Protein AF-A0A9D6WVX3-F1 (afdb_monomer_lite)

Radius of gyration: 23.21 Å; chains: 1; bounding box: 44×64×64 Å

Secondary structure (DSSP, 8-state):
-THHHHHHHHHHHHHHHHHHHHHHHTT-SPPPTTSPEEP-TTT-TTSTT--S-HHHHHHHHHHTT-TTTT-HHHHHHHHTT-S-TT-PPPSEEEEEEEETTEEEEEEEEEPSSSSS-EEEEEEEEEEEETTEEEEEEEEEEEEE---SSS---TTS--

Foldseek 3Di:
DVPVVVVVVVVVVVVVVVVVVCVVVVPPPPPPLVDWDWDPLQDPCVQADDPDSLVVVLVVCVVVVPPQQLDVVSNQCVSNNPPHPVSDAFPDWDWDDPDPQKIKIWTWHWDPDDDFTKIKIKIWIWGDDPRGIDTPTITIGIDTDPDPDPDDDVPRPD

Structure (mmCIF, N/CA/C/O backbone):
data_AF-A0A9D6WVX3-F1
#
_entry.id   AF-A0A9D6WVX3-F1
#
loop_
_atom_site.group_PDB
_atom_site.id
_atom_site.type_symbol
_atom_site.label_atom_id
_atom_site.label_alt_id
_atom_site.label_comp_id
_atom_site.label_asym_id
_atom_site.label_entity_id
_atom_site.label_seq_id
_atom_site.pdbx_PDB_ins_code
_atom_site.Cartn_x
_atom_site.Cartn_y
_atom_site.Cartn_z
_atom_site.occupancy
_atom_site.B_iso_or_equiv
_atom_site.auth_seq_id
_atom_site.auth_comp_id
_atom_site.auth_asym_id
_atom_site.auth_atom_id
_atom_site.pdbx_PDB_model_num
ATOM 1 N N . MET A 1 1 ? -12.568 47.448 -50.111 1.00 59.88 1 MET A N 1
ATOM 2 C CA . MET A 1 1 ? -12.210 47.431 -48.670 1.00 59.88 1 MET A CA 1
ATOM 3 C C . MET A 1 1 ? -12.738 46.217 -47.880 1.00 59.88 1 MET A C 1
ATOM 5 O O . MET A 1 1 ? -12.192 45.961 -46.819 1.00 59.88 1 MET A O 1
ATOM 9 N N . LYS A 1 2 ? -13.689 45.404 -48.386 1.00 57.16 2 LYS A N 1
ATOM 10 C CA . LYS A 1 2 ? -14.224 44.212 -47.678 1.00 57.16 2 LYS A CA 1
ATOM 11 C C . LYS A 1 2 ? -13.239 43.042 -47.459 1.00 57.16 2 LYS A C 1
ATOM 13 O O . LYS A 1 2 ? -13.401 42.305 -46.499 1.00 57.16 2 LYS A O 1
ATOM 18 N N . ASN A 1 3 ? -12.190 42.891 -48.277 1.00 59.09 3 ASN A N 1
ATOM 19 C CA . ASN A 1 3 ? -11.278 41.739 -48.154 1.00 59.09 3 ASN A CA 1
ATOM 20 C C . ASN A 1 3 ? -10.343 41.778 -46.936 1.00 59.09 3 ASN A C 1
ATOM 22 O O . ASN A 1 3 ? -9.964 40.722 -46.453 1.00 59.09 3 ASN A O 1
ATOM 26 N N . ARG A 1 4 ? -9.980 42.952 -46.398 1.00 64.75 4 ARG A N 1
ATOM 27 C CA . ARG A 1 4 ? -9.029 43.030 -45.267 1.00 64.75 4 ARG A CA 1
ATOM 28 C C . ARG A 1 4 ? -9.607 42.532 -43.940 1.00 64.75 4 ARG A C 1
ATOM 30 O O . ARG A 1 4 ? -8.850 42.091 -43.085 1.00 64.75 4 ARG A O 1
ATOM 37 N N . GLN A 1 5 ? -10.927 42.581 -43.781 1.00 69.69 5 GLN A N 1
ATOM 38 C CA . GLN A 1 5 ? -11.592 42.209 -42.532 1.00 69.69 5 GLN A CA 1
ATOM 39 C C . GLN A 1 5 ? -11.658 40.685 -42.344 1.00 69.69 5 G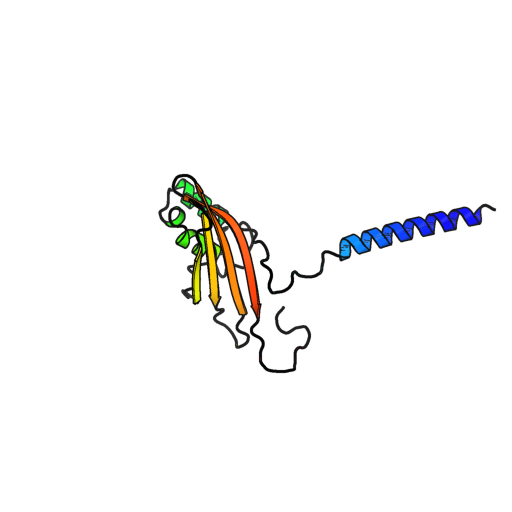LN A C 1
ATOM 41 O O . GLN A 1 5 ? -11.539 40.202 -41.222 1.00 69.69 5 GLN A O 1
ATOM 46 N N . ASN A 1 6 ? -11.742 39.927 -43.445 1.00 74.25 6 ASN A N 1
ATOM 47 C CA . ASN A 1 6 ? -11.793 38.466 -43.398 1.00 74.25 6 ASN A CA 1
ATOM 48 C C . ASN A 1 6 ? -10.460 37.856 -42.944 1.00 74.25 6 ASN A C 1
ATOM 50 O O . ASN A 1 6 ? -10.478 36.967 -42.106 1.00 74.25 6 ASN A O 1
ATOM 54 N N . TYR A 1 7 ? -9.314 38.371 -43.409 1.00 78.31 7 TYR A N 1
ATOM 55 C CA . TYR A 1 7 ? -7.997 37.836 -43.024 1.00 78.31 7 TYR A CA 1
ATOM 56 C C . TYR A 1 7 ? -7.670 38.027 -41.539 1.00 78.31 7 TYR A C 1
ATOM 58 O O . TYR A 1 7 ? -7.000 37.184 -40.946 1.00 78.31 7 TYR A O 1
ATOM 66 N N . LEU A 1 8 ? -8.153 39.116 -40.931 1.00 81.38 8 LEU A N 1
ATOM 67 C CA . LEU A 1 8 ? -7.925 39.383 -39.511 1.00 81.38 8 LEU A CA 1
ATOM 68 C C . LEU A 1 8 ? -8.659 38.357 -38.633 1.00 81.38 8 LEU A C 1
ATOM 70 O O . LEU A 1 8 ? -8.097 37.853 -37.665 1.00 81.38 8 LEU A O 1
ATOM 74 N N . LEU A 1 9 ? -9.894 38.009 -39.006 1.00 80.31 9 LEU A N 1
ATOM 75 C CA . LEU A 1 9 ? -10.706 37.023 -38.294 1.00 80.31 9 LEU A CA 1
ATOM 76 C C . LEU A 1 9 ? -10.110 35.615 -38.387 1.00 80.31 9 LEU A C 1
ATOM 78 O O . LEU A 1 9 ? -10.003 34.937 -37.367 1.00 80.31 9 LEU A O 1
ATOM 82 N N . THR A 1 10 ? -9.655 35.191 -39.569 1.00 82.50 10 THR A N 1
ATOM 83 C CA . THR A 1 10 ? -9.028 33.869 -39.727 1.00 82.50 10 THR A CA 1
ATOM 84 C C . THR A 1 10 ? -7.740 33.750 -38.919 1.00 82.50 10 THR A C 1
ATOM 86 O O . THR A 1 10 ? -7.490 32.714 -38.308 1.00 82.50 10 THR A O 1
ATOM 89 N N . PHE A 1 11 ? -6.934 34.813 -38.875 1.00 85.81 11 PHE A N 1
ATOM 90 C CA . PHE A 1 11 ? -5.675 34.814 -38.134 1.00 85.81 11 PHE A CA 1
ATOM 91 C C . PHE A 1 11 ? -5.888 34.679 -36.620 1.00 85.81 11 PHE A C 1
ATOM 93 O O . PHE A 1 11 ? -5.209 33.885 -35.971 1.00 85.81 11 PHE A O 1
ATOM 100 N N . VAL A 1 12 ? -6.877 35.385 -36.062 1.00 90.06 12 VAL A N 1
ATOM 101 C CA . VAL A 1 12 ? -7.215 35.289 -34.633 1.00 90.06 12 VAL A CA 1
ATOM 102 C C . VAL A 1 12 ? -7.681 33.876 -34.270 1.00 90.06 12 VAL A C 1
ATOM 104 O O . VAL A 1 12 ? -7.212 33.319 -33.280 1.00 90.06 12 VAL A O 1
ATOM 107 N N . VAL A 1 13 ? -8.535 33.255 -35.089 1.00 91.56 13 VAL A N 1
ATOM 108 C CA . VAL A 1 13 ? -9.020 31.884 -34.844 1.00 91.56 13 VAL A CA 1
ATOM 109 C C . VAL A 1 13 ? -7.871 30.870 -34.829 1.00 91.56 13 VAL A C 1
ATOM 111 O O . VAL A 1 13 ? -7.829 30.010 -33.952 1.00 91.56 13 VAL A O 1
ATOM 114 N N . LEU A 1 14 ? -6.903 30.993 -35.742 1.00 89.50 14 LEU A N 1
ATOM 115 C CA . LEU A 1 14 ? -5.747 30.091 -35.787 1.00 89.50 14 LEU A CA 1
ATOM 116 C C . LEU A 1 14 ? -4.844 30.221 -34.553 1.00 89.50 14 LEU A C 1
ATOM 118 O O . LEU A 1 14 ? -4.348 29.207 -34.064 1.00 89.50 14 LEU A O 1
ATOM 122 N N . ILE A 1 15 ? -4.674 31.431 -34.009 1.00 91.19 15 ILE A N 1
ATOM 123 C CA . ILE A 1 15 ? -3.928 31.635 -32.756 1.00 91.19 15 ILE A CA 1
ATOM 124 C C . ILE A 1 15 ? -4.636 30.946 -31.589 1.00 91.19 15 ILE A C 1
ATOM 126 O O . ILE A 1 15 ? -3.985 30.260 -30.803 1.00 91.19 15 ILE A O 1
ATOM 130 N N . PHE A 1 16 ? -5.960 31.084 -31.486 1.00 89.88 16 PHE A N 1
ATOM 131 C CA . PHE A 1 16 ? -6.718 30.422 -30.425 1.00 89.88 16 PHE A CA 1
ATOM 132 C C . PHE A 1 16 ? -6.637 28.897 -30.527 1.00 89.88 16 PHE A C 1
ATOM 134 O O . PHE A 1 16 ? -6.394 28.248 -29.514 1.00 89.88 16 PHE A O 1
ATOM 141 N N . ILE A 1 17 ? -6.752 28.328 -31.732 1.00 89.94 17 ILE A N 1
ATOM 142 C CA . ILE A 1 17 ? -6.594 26.880 -31.952 1.00 89.94 17 ILE A CA 1
ATOM 143 C C . ILE A 1 17 ? -5.176 26.422 -31.578 1.00 89.94 17 ILE A C 1
ATOM 145 O O . ILE A 1 17 ? -5.022 25.415 -30.891 1.00 89.94 17 ILE A O 1
ATOM 149 N N . GLY A 1 18 ? -4.143 27.174 -31.972 1.00 86.38 18 GLY A N 1
ATOM 150 C CA . GLY A 1 18 ? -2.751 26.869 -31.637 1.00 86.38 18 GLY A CA 1
ATOM 151 C C . GLY A 1 18 ? -2.466 26.916 -30.132 1.00 86.38 18 GLY A C 1
ATOM 152 O O . GLY A 1 18 ? -1.867 25.986 -29.597 1.00 86.38 18 GLY A O 1
ATOM 153 N N . CYS A 1 19 ? -2.939 27.951 -29.429 1.00 85.69 19 CYS A N 1
ATOM 154 C CA . CYS A 1 19 ? -2.819 28.045 -27.970 1.00 85.69 19 CYS A CA 1
ATOM 155 C C . CYS A 1 19 ? -3.569 26.914 -27.260 1.00 85.69 19 CYS A C 1
ATOM 157 O O . CYS A 1 19 ? -3.053 26.344 -26.302 1.00 85.69 19 CYS A O 1
ATOM 159 N N . TRP A 1 20 ? -4.766 26.568 -27.737 1.00 84.88 20 TRP A N 1
ATOM 160 C CA . TRP A 1 20 ? -5.558 25.491 -27.152 1.00 84.88 20 TRP A CA 1
ATOM 161 C C . TRP A 1 20 ? -4.873 24.128 -27.330 1.00 84.88 20 TRP A C 1
ATOM 163 O O . TRP A 1 20 ? -4.769 23.369 -26.372 1.00 84.88 20 TRP A O 1
ATOM 173 N N . LEU A 1 21 ? -4.301 23.858 -28.511 1.00 79.75 21 LEU A N 1
ATOM 174 C CA . LEU A 1 21 ? -3.500 22.655 -28.773 1.00 79.75 21 LEU A CA 1
ATOM 175 C C . LEU A 1 21 ? -2.235 22.587 -27.908 1.00 79.75 21 LEU A C 1
ATOM 177 O O . LEU A 1 21 ? -1.932 21.523 -27.381 1.00 79.75 21 LEU A O 1
ATOM 181 N N . MET A 1 22 ? -1.516 23.698 -27.725 1.00 76.62 22 MET A N 1
ATOM 182 C CA . MET A 1 22 ? -0.311 23.743 -26.881 1.00 76.62 22 MET A CA 1
ATOM 183 C C . MET A 1 22 ? -0.616 23.440 -25.409 1.00 76.62 22 MET A C 1
ATOM 185 O O . MET A 1 22 ? 0.162 22.746 -24.759 1.00 76.62 22 MET A O 1
ATOM 189 N N . LEU A 1 23 ? -1.753 23.915 -24.889 1.00 73.00 23 LEU A N 1
ATOM 190 C CA . LEU A 1 23 ? -2.195 23.591 -23.529 1.00 73.00 23 LEU A CA 1
ATOM 191 C C . LEU A 1 23 ? -2.602 22.117 -23.403 1.00 73.00 23 LEU A C 1
ATOM 193 O O . LEU A 1 23 ? -2.271 21.485 -22.409 1.00 73.00 23 LEU A O 1
ATOM 197 N N . PHE A 1 24 ? -3.243 21.552 -24.428 1.00 68.31 24 PHE A N 1
ATOM 198 C CA . PHE A 1 24 ? -3.651 20.143 -24.432 1.00 68.31 24 PHE A CA 1
ATOM 199 C C . PHE A 1 24 ? -2.474 19.166 -24.616 1.00 68.31 24 PHE A C 1
ATOM 201 O O . PHE A 1 24 ? -2.509 18.045 -24.120 1.00 68.31 24 PHE A O 1
ATOM 208 N N . LEU A 1 25 ? -1.419 19.576 -25.329 1.00 59.16 25 LEU A N 1
ATOM 209 C CA . LEU A 1 25 ? -0.214 18.766 -25.564 1.00 59.16 25 LEU A CA 1
ATOM 210 C C . LEU A 1 25 ? 0.831 18.886 -24.444 1.00 59.16 25 LEU A C 1
ATOM 212 O O . LEU A 1 25 ? 1.688 18.011 -24.323 1.00 59.16 25 LEU A O 1
ATOM 216 N N . GLY A 1 26 ? 0.765 19.935 -23.617 1.00 54.38 26 GLY A N 1
ATOM 217 C CA . GLY A 1 26 ? 1.697 20.160 -22.506 1.00 54.38 26 GLY A CA 1
ATOM 218 C C . GLY A 1 26 ? 1.601 19.135 -21.369 1.00 54.38 26 GLY A C 1
ATOM 219 O O . GLY A 1 26 ? 2.538 19.017 -20.584 1.00 54.38 26 GLY A O 1
ATOM 220 N N . GLU A 1 27 ? 0.515 18.363 -21.300 1.00 51.97 27 GLU A N 1
ATOM 221 C CA . GLU A 1 27 ? 0.277 17.375 -20.238 1.00 51.97 27 GLU A CA 1
ATOM 222 C C . GLU A 1 27 ? 0.730 15.947 -20.599 1.00 51.97 27 GLU A C 1
ATOM 224 O O . GLU A 1 27 ? 0.598 15.038 -19.786 1.00 51.97 27 GLU A O 1
ATOM 229 N N . MET A 1 28 ? 1.297 15.723 -21.792 1.00 48.94 28 MET A N 1
ATOM 230 C CA . MET A 1 28 ? 1.709 14.378 -22.235 1.00 48.94 28 MET A CA 1
ATOM 231 C C . MET A 1 28 ? 3.178 14.033 -21.969 1.00 48.94 28 MET A C 1
ATOM 233 O O . MET A 1 28 ? 3.644 12.991 -22.433 1.00 48.94 28 MET A O 1
ATOM 237 N N . LEU A 1 29 ? 3.937 14.868 -21.251 1.00 45.84 29 LEU A N 1
ATOM 238 C CA . LEU A 1 29 ? 5.255 14.429 -20.798 1.00 45.84 29 LEU A CA 1
ATOM 239 C C . LEU A 1 29 ? 5.042 13.376 -19.703 1.00 45.84 29 LEU A C 1
ATOM 241 O O . LEU A 1 29 ? 4.463 13.712 -18.667 1.00 45.84 29 LEU A O 1
ATOM 245 N N . PRO A 1 30 ? 5.467 12.114 -19.911 1.00 50.81 30 PRO A N 1
ATOM 246 C CA . PRO A 1 30 ? 5.344 11.104 -18.874 1.00 50.81 30 PRO A CA 1
ATOM 247 C C . PRO A 1 30 ? 6.064 11.617 -17.618 1.00 50.81 30 PRO A C 1
ATOM 249 O O . PRO A 1 30 ? 7.136 12.226 -17.747 1.00 50.81 30 PRO A O 1
ATOM 252 N N . PRO A 1 31 ? 5.487 11.430 -16.416 1.00 50.66 31 PRO A N 1
ATOM 253 C CA . PRO A 1 31 ? 6.148 11.826 -15.181 1.00 50.66 31 PRO A CA 1
ATOM 254 C C . PRO A 1 31 ? 7.556 11.233 -15.171 1.00 50.66 31 PRO A C 1
ATOM 256 O O . PRO A 1 31 ? 7.756 10.083 -15.565 1.00 50.66 31 PRO A O 1
ATOM 259 N N . GLY A 1 32 ? 8.549 12.031 -14.774 1.00 54.72 32 GLY A N 1
ATOM 260 C CA . GLY A 1 32 ? 9.925 11.552 -14.733 1.00 54.72 32 GLY A CA 1
ATOM 261 C C . GLY A 1 32 ? 10.004 10.275 -13.894 1.00 54.72 32 GLY A C 1
ATOM 262 O O . GLY A 1 32 ? 9.410 10.212 -12.822 1.00 54.72 32 GLY A O 1
ATOM 263 N N . ASN A 1 33 ? 10.764 9.272 -14.350 1.00 62.22 33 ASN A N 1
ATOM 264 C CA . ASN A 1 33 ? 10.833 7.915 -13.767 1.00 62.22 33 ASN A CA 1
ATOM 265 C C . ASN A 1 33 ? 11.181 7.832 -12.257 1.00 62.22 33 ASN A C 1
ATOM 267 O O . ASN A 1 33 ? 11.237 6.743 -11.690 1.00 62.22 33 ASN A O 1
ATOM 271 N N . ASN A 1 34 ? 11.438 8.954 -11.580 1.00 68.19 34 ASN A N 1
ATOM 272 C CA . ASN A 1 34 ? 11.734 9.018 -10.149 1.00 68.19 34 ASN A CA 1
ATOM 273 C C . ASN A 1 34 ? 10.541 9.432 -9.271 1.00 68.19 34 ASN A C 1
ATOM 275 O O . ASN A 1 34 ? 10.610 9.227 -8.048 1.00 68.19 34 ASN A O 1
ATOM 279 N N . ASP A 1 35 ? 9.483 9.981 -9.871 1.00 81.56 35 ASP A N 1
ATOM 280 C CA . ASP A 1 35 ? 8.292 10.442 -9.165 1.00 81.56 35 ASP A CA 1
ATOM 281 C C . ASP A 1 35 ? 7.289 9.305 -8.975 1.00 81.56 35 ASP A C 1
ATOM 283 O O . ASP A 1 35 ? 7.250 8.334 -9.731 1.00 81.56 35 ASP A O 1
ATOM 287 N N . TYR A 1 36 ? 6.495 9.410 -7.913 1.00 83.62 36 TYR A N 1
ATOM 288 C CA . TYR A 1 36 ? 5.419 8.466 -7.656 1.00 83.62 36 TYR A CA 1
ATOM 289 C C . TYR A 1 36 ? 4.205 8.808 -8.514 1.00 83.62 36 TYR A C 1
ATOM 291 O O . TYR A 1 36 ? 3.616 9.876 -8.356 1.00 83.62 36 TYR A O 1
ATOM 299 N N . ALA A 1 37 ? 3.797 7.869 -9.360 1.00 85.50 37 ALA A N 1
ATOM 300 C CA . ALA A 1 37 ? 2.497 7.911 -10.004 1.00 85.50 37 ALA A CA 1
ATOM 301 C C . ALA A 1 37 ? 1.429 7.444 -8.995 1.00 85.50 37 ALA A C 1
ATOM 303 O O . ALA A 1 37 ? 1.600 6.370 -8.405 1.00 85.50 37 ALA A O 1
ATOM 304 N N . PRO A 1 38 ? 0.357 8.224 -8.754 1.00 89.25 38 PRO A N 1
ATOM 305 C CA . PRO A 1 38 ? -0.766 7.780 -7.933 1.00 89.25 38 PRO A CA 1
ATOM 306 C C . PRO A 1 38 ? -1.392 6.502 -8.499 1.00 89.25 38 PRO A C 1
ATOM 308 O O . PRO A 1 38 ? -1.532 6.381 -9.713 1.00 89.25 38 PRO A O 1
ATOM 311 N N . MET A 1 39 ? -1.787 5.582 -7.620 1.00 87.62 39 MET A N 1
ATOM 312 C CA . MET A 1 39 ? -2.533 4.380 -7.995 1.00 87.62 39 MET A CA 1
ATOM 313 C C . MET A 1 39 ? -4.043 4.624 -7.960 1.00 87.62 39 MET A C 1
ATOM 315 O O . MET A 1 39 ? -4.559 5.180 -6.987 1.00 87.62 39 MET A O 1
ATOM 319 N N . ASP A 1 40 ? -4.774 4.098 -8.939 1.00 86.50 40 ASP A N 1
ATOM 320 C CA . ASP A 1 40 ? -6.206 3.838 -8.810 1.00 86.50 40 ASP A CA 1
ATOM 321 C C . ASP A 1 40 ? -6.436 2.456 -8.181 1.00 86.50 40 ASP A C 1
ATOM 323 O O . ASP A 1 40 ? -6.485 1.432 -8.859 1.00 86.50 40 ASP A O 1
ATOM 327 N N . LEU A 1 41 ? -6.651 2.426 -6.864 1.00 84.75 41 LEU A N 1
ATOM 328 C CA . LEU A 1 41 ? -6.905 1.205 -6.080 1.00 84.75 41 LEU A CA 1
ATOM 329 C C . LEU A 1 41 ? -8.165 0.412 -6.492 1.00 84.75 41 LEU A C 1
ATOM 331 O O . LEU A 1 41 ? -8.454 -0.639 -5.912 1.00 84.75 41 LEU A O 1
ATOM 335 N N . ARG A 1 42 ? -8.954 0.911 -7.451 1.00 79.31 42 ARG A N 1
ATOM 336 C CA . ARG A 1 42 ? -10.107 0.196 -8.012 1.00 79.31 42 ARG A CA 1
ATOM 337 C C . ARG A 1 42 ? -9.745 -0.613 -9.254 1.00 79.31 42 ARG A C 1
ATOM 339 O O . ARG A 1 42 ? -10.399 -1.624 -9.507 1.00 79.31 42 ARG A O 1
ATOM 346 N N . TRP A 1 43 ? -8.757 -0.160 -10.028 1.00 66.94 43 TRP A N 1
ATOM 347 C CA . TRP A 1 43 ? -8.524 -0.626 -11.402 1.00 66.94 43 TRP A CA 1
ATOM 348 C C . TRP A 1 43 ? -7.062 -0.918 -11.743 1.00 66.94 43 TRP A C 1
ATOM 350 O O . TRP A 1 43 ? -6.807 -1.628 -12.721 1.00 66.94 43 TRP A O 1
ATOM 360 N N . ASP A 1 44 ? -6.106 -0.385 -10.982 1.00 64.88 44 ASP A N 1
ATOM 361 C CA . ASP A 1 44 ? -4.693 -0.536 -11.302 1.00 64.88 44 ASP A CA 1
ATOM 362 C C . ASP A 1 44 ? -4.220 -1.968 -11.050 1.00 64.88 44 ASP A C 1
ATOM 364 O O . ASP A 1 44 ? -3.934 -2.405 -9.939 1.00 64.88 44 ASP A O 1
ATOM 368 N N . HIS A 1 45 ? -4.103 -2.682 -12.163 1.00 55.72 45 HIS A N 1
ATOM 369 C CA . HIS A 1 45 ? -3.652 -4.062 -12.322 1.00 55.72 45 HIS A CA 1
ATOM 370 C C . HIS A 1 45 ? -2.126 -4.228 -12.215 1.00 55.72 45 HIS A C 1
ATOM 372 O O . HIS A 1 45 ? -1.611 -5.330 -12.375 1.00 55.72 45 HIS A O 1
ATOM 378 N N . TRP A 1 46 ? -1.383 -3.143 -11.966 1.00 53.50 46 TRP A N 1
ATOM 379 C CA . TRP A 1 46 ? 0.085 -3.141 -11.843 1.00 53.50 46 TRP A CA 1
ATOM 380 C C . TRP A 1 46 ? 0.587 -3.978 -10.659 1.00 53.50 46 TRP A C 1
ATOM 382 O O . TRP A 1 46 ? 1.764 -4.329 -10.560 1.00 53.50 46 TRP A O 1
ATOM 392 N N . VAL A 1 47 ? -0.332 -4.311 -9.767 1.00 53.56 47 VAL A N 1
ATOM 393 C CA . VAL A 1 47 ? -0.173 -5.210 -8.645 1.00 53.56 47 VAL A CA 1
ATOM 394 C C . VAL A 1 47 ? -0.302 -6.651 -9.167 1.00 53.56 47 VAL A C 1
ATOM 396 O O . VAL A 1 47 ? -1.405 -7.159 -9.350 1.00 53.56 47 VAL A O 1
ATOM 399 N N . ARG A 1 48 ? 0.838 -7.276 -9.503 1.00 52.16 48 ARG A N 1
ATOM 400 C CA . ARG A 1 48 ? 0.935 -8.604 -10.149 1.00 52.16 48 ARG A CA 1
ATOM 401 C C . ARG A 1 48 ? -0.067 -9.628 -9.597 1.00 52.16 48 ARG A C 1
ATOM 403 O O . ARG A 1 48 ? -0.048 -9.934 -8.410 1.00 52.16 48 ARG A O 1
ATOM 410 N N . GLY A 1 49 ? -0.829 -10.243 -10.500 1.00 48.06 49 GLY A N 1
ATOM 411 C CA . GLY A 1 49 ? -1.372 -11.591 -10.301 1.00 48.06 49 GLY A CA 1
ATOM 412 C C . GLY A 1 49 ? -2.662 -11.719 -9.491 1.00 48.06 49 GLY A C 1
ATOM 413 O O . GLY A 1 49 ? -3.119 -12.834 -9.292 1.00 48.06 49 GLY A O 1
ATOM 414 N N . SER A 1 50 ? -3.307 -10.633 -9.051 1.00 48.25 50 SER A N 1
ATOM 415 C CA . SER A 1 50 ? -4.657 -10.757 -8.483 1.00 48.25 50 SER A CA 1
ATOM 416 C C . SER A 1 50 ? -5.644 -9.820 -9.162 1.00 48.25 50 SER A C 1
ATOM 418 O O . SER A 1 50 ? -5.635 -8.611 -8.958 1.00 48.25 50 SER A O 1
ATOM 420 N N . HIS A 1 51 ? -6.555 -10.406 -9.941 1.00 50.94 51 HIS A N 1
ATOM 421 C CA . HIS A 1 51 ? -7.703 -9.740 -10.572 1.00 50.94 51 HIS A CA 1
ATOM 422 C C . HIS A 1 51 ? -8.758 -9.229 -9.568 1.00 50.94 51 HIS A C 1
ATOM 424 O O . HIS A 1 51 ? -9.871 -8.868 -9.954 1.00 50.94 51 HIS A O 1
ATOM 430 N N . THR A 1 52 ? -8.457 -9.223 -8.272 1.00 61.56 52 THR A N 1
ATOM 431 C CA . THR A 1 52 ? -9.377 -8.770 -7.234 1.00 61.56 52 THR A CA 1
ATOM 432 C C . THR A 1 52 ? -9.237 -7.271 -7.029 1.00 61.56 52 THR A C 1
ATOM 434 O O . THR A 1 52 ? -8.179 -6.782 -6.644 1.00 61.56 52 THR A O 1
ATOM 437 N N . ASN A 1 53 ? -10.331 -6.544 -7.245 1.00 80.12 53 ASN A N 1
ATOM 438 C CA . ASN A 1 53 ? -10.453 -5.136 -6.891 1.00 80.12 53 ASN A CA 1
ATOM 439 C C . ASN A 1 53 ? -10.124 -4.961 -5.395 1.00 80.12 53 ASN A C 1
ATOM 441 O O . ASN A 1 53 ? -10.928 -5.350 -4.545 1.00 80.12 53 ASN A O 1
ATOM 445 N N . PHE A 1 54 ? -8.950 -4.397 -5.079 1.00 88.19 54 PHE A N 1
ATOM 446 C CA . PHE A 1 54 ? -8.488 -4.203 -3.699 1.00 88.19 54 PHE A CA 1
ATOM 447 C C . PHE A 1 54 ? -9.547 -3.490 -2.860 1.00 88.19 54 PHE A C 1
ATOM 449 O O . PHE A 1 54 ? -9.793 -3.879 -1.726 1.00 88.19 54 PHE A O 1
ATOM 456 N N . THR A 1 55 ? -10.231 -2.497 -3.435 1.00 90.00 55 THR A N 1
ATOM 457 C CA . THR A 1 55 ? -11.276 -1.742 -2.734 1.00 90.00 55 THR A CA 1
ATOM 458 C C . THR A 1 55 ? -12.421 -2.654 -2.280 1.00 90.00 55 THR A C 1
ATOM 460 O O . THR A 1 55 ? -12.929 -2.495 -1.172 1.00 90.00 55 THR A O 1
ATOM 463 N N . LEU A 1 56 ? -12.810 -3.635 -3.102 1.00 90.38 56 LEU A N 1
ATOM 464 C CA . LEU A 1 56 ? -13.865 -4.591 -2.760 1.00 90.38 56 LEU A CA 1
ATOM 465 C C . LEU A 1 56 ? -13.430 -5.541 -1.638 1.00 90.38 56 LEU A C 1
ATOM 467 O O . LEU A 1 56 ? -14.183 -5.743 -0.687 1.00 90.38 56 LEU A O 1
ATOM 471 N N . GLU A 1 57 ? -12.227 -6.111 -1.731 1.00 90.81 57 GLU A N 1
ATOM 472 C CA . GLU A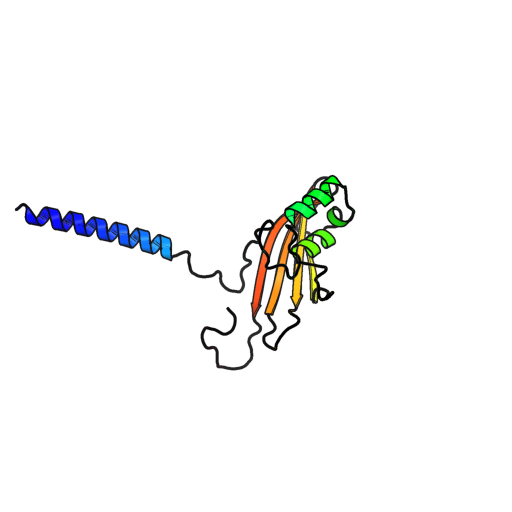 1 57 ? -11.693 -7.008 -0.694 1.00 90.81 57 GLU A CA 1
ATOM 473 C C . GLU A 1 57 ? -11.435 -6.270 0.619 1.00 90.81 57 GLU A C 1
ATOM 475 O O . GLU A 1 57 ? -11.753 -6.773 1.695 1.00 90.81 57 GLU A O 1
ATOM 480 N N . TYR A 1 58 ? -10.939 -5.039 0.535 1.00 93.56 58 TYR A N 1
ATOM 481 C CA . TYR A 1 58 ? -10.765 -4.160 1.677 1.00 93.56 58 TYR A CA 1
ATOM 482 C C . TYR A 1 58 ? -12.098 -3.862 2.362 1.00 93.56 58 TYR A C 1
ATOM 484 O O . TYR A 1 58 ? -12.205 -4.052 3.572 1.00 93.56 58 TYR A O 1
ATOM 492 N N . GLN A 1 59 ? -13.135 -3.488 1.604 1.00 94.94 59 GLN A N 1
ATOM 493 C CA . GLN A 1 59 ? -14.462 -3.246 2.171 1.00 94.94 59 GLN A CA 1
ATOM 494 C C . GLN A 1 59 ? -15.019 -4.501 2.854 1.00 94.94 59 GLN A C 1
ATOM 496 O O . GLN A 1 59 ? -15.468 -4.423 3.993 1.00 94.94 59 GLN A O 1
ATOM 501 N N . ARG A 1 60 ? -14.907 -5.676 2.216 1.00 95.31 60 ARG A N 1
ATOM 502 C CA . ARG A 1 60 ? -15.288 -6.961 2.831 1.00 95.31 60 ARG A CA 1
ATOM 503 C C . ARG A 1 60 ? -14.515 -7.229 4.121 1.00 95.31 60 ARG A C 1
ATOM 505 O O . ARG A 1 60 ? -15.094 -7.705 5.092 1.00 95.31 60 ARG A O 1
ATOM 512 N N . GLY A 1 61 ? -13.217 -6.929 4.135 1.00 95.50 61 GLY A N 1
ATOM 513 C CA . GLY A 1 61 ? -12.360 -7.058 5.309 1.00 95.50 61 GLY A CA 1
ATOM 514 C C . GLY A 1 61 ? -12.791 -6.144 6.454 1.00 95.50 61 GLY A C 1
ATOM 515 O O . GLY A 1 61 ? -12.826 -6.591 7.598 1.00 95.50 61 GLY A O 1
ATOM 516 N N . VAL A 1 62 ? -13.165 -4.899 6.154 1.00 96.88 62 VAL A N 1
ATOM 517 C CA . VAL A 1 62 ? -13.710 -3.954 7.140 1.00 96.88 62 VAL A CA 1
ATOM 518 C C . VAL A 1 62 ? -15.051 -4.451 7.681 1.00 96.88 62 VAL A C 1
ATOM 520 O O . VAL A 1 62 ? -15.198 -4.567 8.896 1.00 96.88 62 VAL A O 1
ATOM 523 N N . ASP A 1 63 ? -15.985 -4.830 6.805 1.00 97.19 63 ASP A N 1
ATOM 524 C CA . ASP A 1 63 ? -17.322 -5.308 7.188 1.00 97.19 63 ASP A CA 1
ATOM 525 C C . ASP A 1 63 ? -17.256 -6.585 8.045 1.00 97.19 63 ASP A C 1
ATOM 527 O O . ASP A 1 63 ? -18.023 -6.757 8.993 1.00 97.19 63 ASP A O 1
ATOM 531 N N . ALA A 1 64 ? -16.310 -7.477 7.740 1.00 97.31 64 ALA A N 1
ATOM 532 C CA . ALA A 1 64 ? -16.071 -8.712 8.484 1.00 97.31 64 ALA A CA 1
ATOM 533 C C . ALA A 1 64 ? -15.161 -8.533 9.714 1.00 97.31 64 ALA A C 1
ATOM 535 O O . ALA A 1 64 ? -14.880 -9.513 10.406 1.00 97.31 64 ALA A O 1
ATOM 536 N N . ASN A 1 65 ? -14.669 -7.317 9.980 1.00 96.19 65 ASN A N 1
ATOM 537 C CA . ASN A 1 65 ? -13.673 -7.024 11.013 1.00 96.19 65 ASN A CA 1
ATOM 538 C C . ASN A 1 65 ? -12.446 -7.961 10.952 1.00 96.19 65 ASN A C 1
ATOM 540 O O . ASN A 1 65 ? -11.987 -8.509 11.958 1.00 96.19 65 ASN A O 1
ATOM 544 N N . ALA A 1 66 ? -11.937 -8.188 9.743 1.00 97.12 66 ALA A N 1
ATOM 545 C CA . ALA A 1 66 ? -10.830 -9.094 9.494 1.00 97.12 66 ALA A CA 1
ATOM 546 C C . ALA A 1 66 ? -9.531 -8.583 10.142 1.00 97.12 66 ALA A C 1
ATOM 548 O O . ALA A 1 66 ? -9.206 -7.399 10.094 1.00 97.12 66 ALA A O 1
ATOM 549 N N . SER A 1 67 ? -8.721 -9.487 10.694 1.00 97.19 67 SER A N 1
ATOM 550 C CA . SER A 1 67 ? -7.476 -9.113 11.386 1.00 97.19 67 SER A CA 1
ATOM 551 C C . SER A 1 67 ? -6.469 -8.385 10.488 1.00 97.19 67 SER A C 1
ATOM 553 O O . SER A 1 67 ? -5.685 -7.567 10.968 1.00 97.19 67 SER A O 1
ATOM 555 N N . TRP A 1 68 ? -6.491 -8.642 9.178 1.00 96.12 68 TRP A N 1
ATOM 556 C CA . TRP A 1 68 ? -5.555 -8.023 8.245 1.00 96.12 68 TRP A CA 1
ATOM 557 C C . TRP A 1 68 ? -5.821 -6.523 8.038 1.00 96.12 68 TRP A C 1
ATOM 559 O O . TRP A 1 68 ? -4.855 -5.783 7.890 1.00 96.12 68 TRP A O 1
ATOM 569 N N . VAL A 1 69 ? -7.073 -6.042 8.114 1.00 97.44 69 VAL A N 1
ATOM 570 C CA . VAL A 1 69 ? -7.371 -4.594 7.998 1.00 97.44 69 VAL A CA 1
ATOM 571 C C . VAL A 1 69 ? -6.983 -3.808 9.254 1.00 97.44 69 VAL A C 1
ATOM 573 O O . VAL A 1 69 ? -6.819 -2.589 9.209 1.00 97.44 69 VAL A O 1
ATOM 576 N N . GLN A 1 70 ? -6.789 -4.504 10.375 1.00 97.88 70 GLN A N 1
ATOM 577 C CA . GLN A 1 70 ? -6.325 -3.933 11.643 1.00 97.88 70 GLN A CA 1
ATOM 578 C C . GLN A 1 70 ? -4.792 -3.823 11.703 1.00 97.88 70 GLN A C 1
ATOM 580 O O . GLN A 1 70 ? -4.245 -3.131 12.563 1.00 97.88 70 GLN A O 1
ATOM 585 N N . ASN A 1 71 ? -4.084 -4.479 10.777 1.00 97.75 71 ASN A N 1
ATOM 586 C CA . ASN A 1 71 ? -2.631 -4.467 10.691 1.00 97.75 71 ASN A CA 1
ATOM 587 C C . ASN A 1 71 ? -2.172 -3.597 9.500 1.00 97.75 71 ASN A C 1
ATOM 589 O O . ASN A 1 71 ? -2.346 -4.000 8.349 1.00 97.75 71 ASN A O 1
ATOM 593 N N . PRO A 1 72 ? -1.519 -2.446 9.741 1.00 97.25 72 PRO A N 1
ATOM 594 C CA . PRO A 1 72 ? -1.147 -1.513 8.676 1.00 97.25 72 PRO A CA 1
ATOM 595 C C . PRO A 1 72 ? -0.145 -2.127 7.698 1.00 97.25 72 PRO A C 1
ATOM 597 O O . PRO A 1 72 ? -0.195 -1.858 6.501 1.00 97.25 72 PRO A O 1
ATOM 600 N N . LEU A 1 73 ? 0.750 -2.990 8.189 1.00 97.44 73 LEU A N 1
ATOM 601 C CA . LEU A 1 73 ? 1.696 -3.696 7.337 1.00 97.44 73 LEU A CA 1
ATOM 602 C C . LEU A 1 73 ? 0.959 -4.658 6.401 1.00 97.44 73 LEU A C 1
ATOM 604 O O . LEU A 1 73 ? 1.272 -4.697 5.219 1.00 97.44 73 LEU A O 1
ATOM 608 N N . ALA A 1 74 ? -0.034 -5.397 6.900 1.00 96.62 74 ALA A N 1
ATOM 609 C CA . ALA A 1 74 ? -0.813 -6.312 6.069 1.00 96.62 74 ALA A CA 1
ATOM 610 C C . ALA A 1 74 ? -1.620 -5.563 4.994 1.00 96.62 74 ALA A C 1
ATOM 612 O O . ALA A 1 74 ? -1.620 -5.984 3.839 1.00 96.62 74 ALA A O 1
ATOM 613 N N . VAL A 1 75 ? -2.231 -4.424 5.343 1.00 96.38 75 VAL A N 1
ATOM 614 C CA . VAL A 1 75 ? -2.916 -3.548 4.376 1.00 96.38 75 VAL A CA 1
ATOM 615 C C . VAL A 1 75 ? -1.947 -3.058 3.300 1.00 96.38 75 VAL A C 1
ATOM 617 O O . VAL A 1 75 ? -2.219 -3.229 2.114 1.00 96.38 75 VAL A O 1
ATOM 620 N N . ALA A 1 76 ? -0.794 -2.507 3.688 1.00 96.31 76 ALA A N 1
ATOM 621 C CA . ALA A 1 76 ? 0.199 -2.020 2.731 1.00 96.31 76 ALA A CA 1
ATOM 622 C C . ALA A 1 76 ? 0.736 -3.135 1.822 1.00 96.31 76 ALA A C 1
ATOM 624 O O . ALA A 1 76 ? 0.920 -2.924 0.625 1.00 96.31 76 ALA A O 1
ATOM 625 N N . MET A 1 77 ? 0.957 -4.329 2.376 1.00 94.12 77 MET A N 1
ATOM 626 C CA . MET A 1 77 ? 1.385 -5.504 1.619 1.00 94.12 77 MET A CA 1
ATOM 627 C C . MET A 1 77 ? 0.344 -5.915 0.577 1.00 94.12 77 MET A C 1
ATOM 629 O O . MET A 1 77 ? 0.723 -6.151 -0.567 1.00 94.12 77 MET A O 1
ATOM 633 N N . GLN A 1 78 ? -0.947 -5.914 0.924 1.00 92.31 78 GLN A N 1
ATOM 634 C CA . GLN A 1 78 ? -2.013 -6.172 -0.047 1.00 92.31 78 GLN A CA 1
ATOM 635 C C . GLN A 1 78 ? -2.077 -5.106 -1.144 1.00 92.31 78 GLN A C 1
ATOM 637 O O . GLN A 1 78 ? -2.167 -5.460 -2.316 1.00 92.31 78 GLN A O 1
ATOM 642 N N . VAL A 1 79 ? -1.950 -3.817 -0.797 1.00 92.12 79 VAL A N 1
ATOM 643 C CA . VAL A 1 79 ? -1.868 -2.729 -1.793 1.00 92.12 79 VAL A CA 1
ATOM 644 C C . VAL A 1 79 ? -0.688 -2.940 -2.750 1.00 92.12 79 VAL A C 1
ATOM 646 O O . VAL A 1 79 ? -0.797 -2.670 -3.940 1.00 92.12 79 VAL A O 1
ATOM 649 N N . ALA A 1 80 ? 0.441 -3.447 -2.252 1.00 90.81 80 ALA A N 1
ATOM 650 C CA . ALA A 1 80 ? 1.614 -3.749 -3.069 1.00 90.81 80 ALA A CA 1
ATOM 651 C C . ALA A 1 80 ? 1.555 -5.107 -3.797 1.00 90.81 80 ALA A C 1
ATOM 653 O O . ALA A 1 80 ? 2.485 -5.415 -4.546 1.00 90.81 80 ALA A O 1
ATOM 654 N N . GLY A 1 81 ? 0.496 -5.901 -3.605 1.00 88.38 81 GLY A N 1
ATOM 655 C CA . GLY A 1 81 ? 0.271 -7.164 -4.322 1.00 88.38 81 GLY A CA 1
ATOM 656 C C . GLY A 1 81 ? 0.825 -8.397 -3.676 1.00 88.38 81 GLY A C 1
ATOM 657 O O . GLY A 1 81 ? 1.150 -9.354 -4.371 1.00 88.38 81 GLY A O 1
ATOM 658 N N . TYR A 1 82 ? 0.973 -8.359 -2.361 1.00 88.88 82 TYR A N 1
ATOM 659 C CA . TYR A 1 82 ? 1.432 -9.496 -1.596 1.00 88.88 82 TYR A CA 1
ATOM 660 C C . TYR A 1 82 ? 0.284 -10.122 -0.792 1.00 88.88 82 TYR A C 1
ATOM 662 O O . TYR A 1 82 ? -0.530 -9.393 -0.215 1.00 88.88 82 TYR A O 1
ATOM 670 N N . PRO A 1 83 ? 0.264 -11.461 -0.674 1.00 89.50 83 PRO A N 1
ATOM 671 C CA . PRO A 1 83 ? 1.143 -12.403 -1.379 1.00 89.50 83 PRO A CA 1
ATOM 672 C C . PRO A 1 83 ? 0.881 -12.405 -2.899 1.00 89.50 83 PRO A C 1
ATOM 674 O O . PRO A 1 83 ? -0.247 -12.193 -3.329 1.00 89.50 83 PRO A O 1
ATOM 677 N N . ASN A 1 84 ? 1.932 -12.626 -3.692 1.00 84.00 84 ASN A N 1
ATOM 678 C CA . ASN A 1 84 ? 1.840 -12.759 -5.150 1.00 84.00 84 ASN A CA 1
ATOM 679 C C . ASN A 1 84 ? 1.825 -14.242 -5.562 1.00 84.00 84 ASN A C 1
ATOM 681 O O . ASN A 1 84 ? 2.125 -15.119 -4.751 1.00 84.00 84 ASN A O 1
ATOM 685 N N . GLU A 1 85 ? 1.495 -14.522 -6.826 1.00 82.62 85 GLU A N 1
ATOM 686 C CA . GLU A 1 85 ? 1.442 -15.890 -7.376 1.00 82.62 85 GLU A CA 1
ATOM 687 C C . GLU A 1 85 ? 2.782 -16.636 -7.260 1.00 82.62 85 GLU A C 1
ATOM 689 O O . GLU A 1 85 ? 2.807 -17.840 -7.015 1.00 82.62 85 GLU A O 1
ATOM 694 N N . ASP A 1 86 ? 3.895 -15.904 -7.360 1.00 83.38 86 ASP A N 1
ATOM 695 C CA . ASP A 1 86 ? 5.253 -16.445 -7.243 1.00 83.38 86 ASP A CA 1
ATOM 696 C C . ASP A 1 86 ? 5.656 -16.757 -5.786 1.00 83.38 86 ASP A C 1
ATOM 698 O O . ASP A 1 86 ? 6.723 -17.321 -5.537 1.00 83.38 86 ASP A O 1
ATOM 702 N N . ASN A 1 87 ? 4.830 -16.364 -4.807 1.00 85.81 87 ASN A N 1
ATOM 703 C CA . ASN A 1 87 ? 5.100 -16.438 -3.370 1.00 85.81 87 ASN A CA 1
ATOM 704 C C . ASN A 1 87 ? 6.461 -15.827 -2.966 1.00 85.81 87 ASN A C 1
ATOM 706 O O . ASN A 1 87 ? 7.145 -16.291 -2.048 1.00 85.81 87 ASN A O 1
ATOM 710 N N . ILE A 1 88 ? 6.875 -14.779 -3.678 1.00 84.75 88 ILE A N 1
ATOM 711 C CA . ILE A 1 88 ? 8.106 -14.038 -3.413 1.00 84.75 88 ILE A CA 1
ATOM 712 C C . ILE A 1 88 ? 7.789 -12.925 -2.422 1.00 84.75 88 ILE A C 1
ATOM 714 O O . ILE A 1 88 ? 6.822 -12.192 -2.596 1.00 84.75 88 ILE A O 1
ATOM 718 N N . ASN A 1 89 ? 8.633 -12.766 -1.404 1.00 90.25 89 ASN A N 1
ATOM 719 C CA . ASN A 1 89 ? 8.543 -11.653 -0.461 1.00 90.25 89 ASN A CA 1
ATOM 720 C C . ASN A 1 89 ? 9.174 -10.371 -1.035 1.00 90.25 89 ASN A C 1
ATOM 722 O O . ASN A 1 89 ? 10.116 -10.455 -1.831 1.00 90.25 89 ASN A O 1
ATOM 726 N N . PRO A 1 90 ? 8.726 -9.178 -0.603 1.00 91.62 90 PRO A N 1
ATOM 727 C CA . PRO A 1 90 ? 9.371 -7.929 -0.992 1.00 91.62 90 PRO A CA 1
ATOM 728 C C . PRO A 1 90 ? 10.836 -7.905 -0.537 1.00 91.62 90 PRO A C 1
ATOM 730 O O . PRO A 1 90 ? 11.188 -8.452 0.508 1.00 91.62 90 PRO A O 1
ATOM 733 N N . GLU A 1 91 ? 11.694 -7.214 -1.294 1.00 91.50 91 GLU A N 1
ATOM 734 C CA . GLU A 1 91 ? 13.117 -7.055 -0.954 1.00 91.50 91 GLU A CA 1
ATOM 735 C C . GLU A 1 91 ? 13.277 -6.258 0.346 1.00 91.50 91 GLU A C 1
ATOM 737 O O . GLU A 1 91 ? 14.174 -6.521 1.147 1.00 91.50 91 GLU A O 1
ATOM 742 N N . ARG A 1 92 ? 12.413 -5.259 0.550 1.00 93.94 92 ARG A N 1
ATOM 743 C CA . ARG A 1 92 ? 12.421 -4.427 1.750 1.00 93.94 92 ARG A CA 1
ATOM 744 C C . ARG A 1 92 ? 11.051 -3.822 2.000 1.00 93.94 92 ARG A C 1
ATOM 746 O O . ARG A 1 92 ? 10.403 -3.358 1.066 1.00 93.94 92 ARG A O 1
ATOM 753 N N . VAL A 1 93 ? 10.684 -3.731 3.273 1.00 96.12 93 VAL A N 1
ATOM 754 C CA . VAL A 1 93 ? 9.559 -2.922 3.736 1.00 96.12 93 VAL A CA 1
ATOM 755 C C . VAL A 1 93 ? 10.071 -1.925 4.764 1.00 96.12 93 VAL A C 1
ATOM 757 O O . VAL A 1 93 ? 10.745 -2.304 5.719 1.00 96.12 93 VAL A O 1
ATOM 760 N N . THR A 1 94 ? 9.767 -0.650 4.555 1.00 97.69 94 THR A N 1
ATOM 761 C CA . THR A 1 94 ? 10.086 0.433 5.484 1.00 97.69 94 THR A CA 1
ATOM 762 C C . THR A 1 94 ? 8.786 1.042 5.980 1.00 97.69 94 THR A C 1
ATOM 764 O O . THR A 1 94 ? 7.933 1.397 5.172 1.00 97.69 94 THR A O 1
ATOM 767 N N . LEU A 1 95 ? 8.652 1.192 7.295 1.00 97.69 95 LEU A N 1
ATOM 768 C CA . LEU A 1 95 ? 7.541 1.906 7.919 1.00 97.69 95 LEU A CA 1
ATOM 769 C C . LEU A 1 95 ? 8.057 3.217 8.508 1.00 97.69 95 LEU A C 1
ATOM 771 O O . LEU A 1 95 ? 9.086 3.229 9.188 1.00 97.69 95 LEU A O 1
ATOM 775 N N . SER A 1 96 ? 7.340 4.307 8.273 1.00 97.88 96 SER A N 1
ATOM 776 C CA . SER A 1 96 ? 7.539 5.577 8.964 1.00 97.88 96 SER A CA 1
ATOM 777 C C . SER A 1 96 ? 6.237 6.034 9.615 1.00 97.88 96 SER A C 1
ATOM 779 O O . SER A 1 96 ? 5.138 5.728 9.160 1.00 97.88 96 SER A O 1
ATOM 781 N N . PHE A 1 97 ? 6.373 6.761 10.721 1.00 97.75 97 PHE A N 1
ATOM 782 C CA . PHE A 1 97 ? 5.261 7.175 11.575 1.00 97.75 97 PHE A CA 1
ATOM 783 C C . PHE A 1 97 ? 5.267 8.704 11.661 1.00 97.75 97 PHE A C 1
ATOM 785 O O . PHE A 1 97 ? 5.807 9.258 12.620 1.00 97.75 97 PHE A O 1
ATOM 792 N N . PRO A 1 98 ? 4.749 9.415 10.642 1.00 95.31 98 PRO A N 1
ATOM 793 C CA . PRO A 1 98 ? 4.871 10.871 10.574 1.00 95.31 98 PRO A CA 1
ATOM 794 C C . PRO A 1 98 ? 4.134 11.588 11.714 1.00 95.31 98 PRO A C 1
ATOM 796 O O . PRO A 1 98 ? 4.512 12.696 12.089 1.00 95.31 98 PRO A O 1
ATOM 799 N N . LYS A 1 99 ? 3.076 10.976 12.263 1.00 96.75 99 LYS A N 1
ATOM 800 C CA . LYS A 1 99 ? 2.326 11.466 13.429 1.00 96.75 99 LYS A CA 1
ATOM 801 C C . LYS A 1 99 ? 1.470 10.350 14.047 1.00 96.75 99 LYS A C 1
ATOM 803 O O . LYS A 1 99 ? 1.262 9.329 13.389 1.00 96.75 99 LYS A O 1
ATOM 808 N N . PRO A 1 100 ? 0.931 10.529 15.269 1.00 97.56 100 PRO A N 1
ATOM 809 C CA . PRO A 1 100 ? 0.032 9.550 15.878 1.00 97.56 100 PRO A CA 1
ATOM 810 C C . PRO A 1 100 ? -1.148 9.206 14.963 1.00 97.56 100 PRO A C 1
ATOM 812 O O . PRO A 1 100 ? -1.786 10.098 14.401 1.00 97.56 100 PRO A O 1
ATOM 815 N N . GLY A 1 101 ? -1.410 7.908 14.799 1.00 96.94 101 GLY A N 1
ATOM 816 C CA . GLY A 1 101 ? -2.477 7.402 13.935 1.00 96.94 101 GLY A CA 1
ATOM 817 C C . GLY A 1 101 ? -2.210 7.523 12.430 1.00 96.94 101 GLY A C 1
ATOM 818 O O . GLY A 1 101 ? -3.131 7.280 11.660 1.00 96.94 101 GLY A O 1
ATOM 819 N N . LYS A 1 102 ? -0.995 7.886 11.990 1.00 98.25 102 LYS A N 1
ATOM 820 C CA . LYS A 1 102 ? -0.584 7.836 10.577 1.00 98.25 102 LYS A CA 1
ATOM 821 C C . LYS A 1 102 ? 0.656 6.980 10.376 1.00 98.25 102 LYS A C 1
ATOM 823 O O . LYS A 1 102 ? 1.584 7.035 11.183 1.00 98.25 102 LYS A O 1
ATOM 828 N N . ILE A 1 103 ? 0.671 6.229 9.280 1.00 98.25 103 ILE A N 1
ATOM 829 C CA . ILE A 1 103 ? 1.783 5.368 8.878 1.00 98.25 103 ILE A CA 1
ATOM 830 C C . ILE A 1 103 ? 1.992 5.512 7.380 1.00 98.25 103 ILE A C 1
ATOM 832 O O . ILE A 1 103 ? 1.040 5.359 6.617 1.00 98.25 103 ILE A O 1
ATOM 836 N N . ASP A 1 104 ? 3.244 5.699 6.974 1.00 98.12 104 ASP A N 1
ATOM 837 C CA . ASP A 1 104 ? 3.635 5.518 5.584 1.00 98.12 104 ASP A CA 1
ATOM 838 C C . ASP A 1 104 ? 4.419 4.210 5.475 1.00 98.12 104 ASP A C 1
ATOM 840 O O . ASP A 1 104 ? 5.391 3.975 6.199 1.00 98.12 104 ASP A O 1
ATOM 844 N N . ALA A 1 105 ? 4.005 3.350 4.555 1.00 97.81 105 ALA A N 1
ATOM 845 C CA . ALA A 1 105 ? 4.711 2.131 4.207 1.00 97.81 105 ALA A CA 1
ATOM 846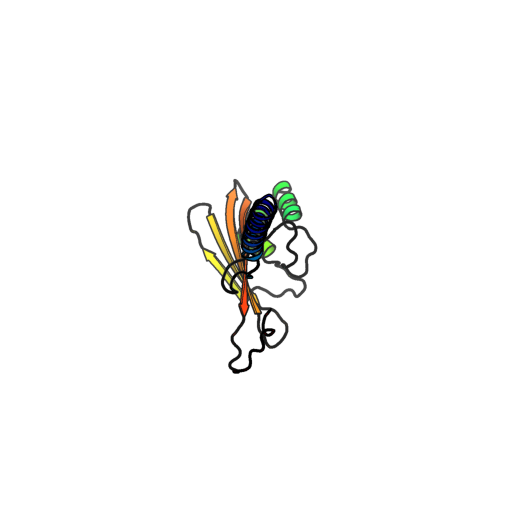 C C . ALA A 1 105 ? 5.357 2.293 2.832 1.00 97.81 105 ALA A C 1
ATOM 848 O O . ALA A 1 105 ? 4.697 2.690 1.876 1.00 97.81 105 ALA A O 1
ATOM 849 N N . VAL A 1 106 ? 6.642 1.967 2.724 1.00 96.62 106 VAL A N 1
ATOM 850 C CA . VAL A 1 106 ? 7.378 1.923 1.458 1.00 96.62 106 VAL A CA 1
ATOM 851 C C . VAL A 1 106 ? 7.854 0.497 1.224 1.00 96.62 106 VAL A C 1
ATOM 853 O O . VAL A 1 106 ? 8.664 -0.031 1.987 1.00 96.62 106 VAL A O 1
ATOM 856 N N . ILE A 1 107 ? 7.351 -0.123 0.163 1.00 94.62 107 ILE A N 1
ATOM 857 C CA . ILE A 1 107 ? 7.580 -1.523 -0.185 1.00 94.62 107 ILE A CA 1
ATOM 858 C C . ILE A 1 107 ? 8.407 -1.568 -1.462 1.00 94.62 107 ILE A C 1
ATOM 860 O O . ILE A 1 107 ? 8.013 -1.033 -2.495 1.00 94.62 107 ILE A O 1
ATOM 864 N N . LEU A 1 108 ? 9.575 -2.198 -1.379 1.00 91.56 108 LEU A N 1
ATOM 865 C CA . LEU A 1 108 ? 10.471 -2.403 -2.506 1.00 91.56 108 LEU A CA 1
ATOM 866 C C . LEU A 1 108 ? 10.294 -3.823 -3.040 1.00 91.56 108 LEU A C 1
ATOM 868 O O . LEU A 1 108 ? 10.714 -4.791 -2.405 1.00 91.56 108 LEU A O 1
ATOM 872 N N . SER A 1 109 ? 9.721 -3.927 -4.229 1.00 87.81 109 SER A N 1
ATOM 873 C CA . SER A 1 109 ? 9.548 -5.178 -4.957 1.00 87.81 109 SER A CA 1
ATOM 874 C C . SER A 1 109 ? 10.725 -5.405 -5.906 1.00 87.81 109 SER A C 1
ATOM 876 O O . SER A 1 109 ? 11.180 -4.482 -6.594 1.00 87.81 109 SER A O 1
ATOM 878 N N . ARG A 1 110 ? 11.211 -6.647 -5.956 1.00 78.19 110 ARG A N 1
ATOM 879 C CA . ARG A 1 110 ? 12.150 -7.109 -6.981 1.00 78.19 110 ARG A CA 1
ATOM 880 C C . ARG A 1 110 ? 11.366 -7.902 -8.018 1.00 78.19 110 ARG A C 1
ATOM 882 O O . ARG A 1 110 ? 10.673 -8.848 -7.664 1.00 78.19 110 ARG A O 1
ATOM 889 N N . GLU A 1 111 ? 11.502 -7.536 -9.286 1.00 65.94 111 GLU A N 1
ATOM 890 C CA . GLU A 1 111 ? 10.982 -8.363 -10.370 1.00 65.94 111 GLU A CA 1
ATOM 891 C C . GLU A 1 111 ? 11.858 -9.611 -10.547 1.00 65.94 111 GLU A C 1
ATOM 893 O O . GLU A 1 111 ? 13.084 -9.517 -10.588 1.00 65.94 111 GLU A O 1
ATOM 898 N N . ALA A 1 112 ? 11.226 -10.783 -10.619 1.00 56.59 112 ALA A N 1
ATOM 899 C CA . ALA A 1 112 ? 11.902 -12.076 -10.731 1.00 56.59 112 ALA A CA 1
ATOM 900 C C . ALA A 1 112 ? 12.337 -12.457 -12.166 1.00 56.59 112 ALA A C 1
ATOM 902 O O . ALA A 1 112 ? 12.650 -13.617 -12.403 1.00 56.59 112 ALA A O 1
ATOM 903 N N . GLY A 1 113 ? 12.369 -11.522 -13.123 1.00 53.28 113 GLY A N 1
ATOM 904 C CA . GLY A 1 113 ? 12.630 -11.831 -14.535 1.00 53.28 113 GLY A CA 1
ATOM 905 C C . GLY A 1 113 ? 13.537 -10.813 -15.226 1.00 53.28 113 GLY A C 1
ATOM 906 O O . GLY A 1 113 ? 13.256 -9.620 -15.176 1.00 53.28 113 GLY A O 1
ATOM 907 N N . ASP A 1 114 ? 14.583 -11.342 -15.866 1.00 48.97 114 ASP A N 1
ATOM 908 C CA . ASP A 1 114 ? 15.559 -10.739 -16.786 1.00 48.97 114 ASP A CA 1
ATOM 909 C C . ASP A 1 114 ? 16.413 -9.535 -16.338 1.00 48.97 114 ASP A C 1
ATOM 911 O O . ASP A 1 114 ? 16.053 -8.686 -15.524 1.00 48.97 114 ASP A O 1
ATOM 915 N N . ASP A 1 115 ? 17.622 -9.494 -16.908 1.00 49.53 115 ASP A N 1
ATOM 916 C CA . ASP A 1 115 ? 18.828 -8.764 -16.479 1.00 49.53 115 ASP A CA 1
ATOM 917 C C . ASP A 1 115 ? 18.718 -7.226 -16.399 1.00 49.53 115 ASP A C 1
ATOM 919 O O . ASP A 1 115 ? 19.644 -6.540 -15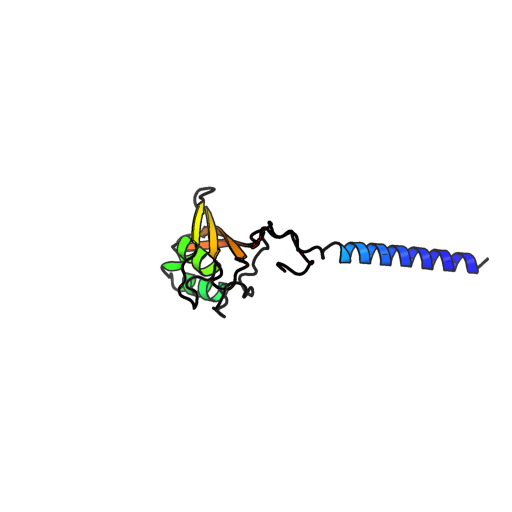.947 1.00 49.53 115 ASP A O 1
ATOM 923 N N . ALA A 1 116 ? 17.567 -6.660 -16.753 1.00 51.84 116 ALA A N 1
ATOM 924 C CA . ALA A 1 116 ? 17.208 -5.272 -16.503 1.00 51.84 116 ALA A CA 1
ATOM 925 C C . ALA A 1 116 ? 16.344 -5.179 -15.235 1.00 51.84 116 ALA A C 1
ATOM 927 O O . ALA A 1 116 ? 15.154 -4.905 -15.310 1.00 51.84 116 ALA A O 1
ATOM 928 N N . ILE A 1 117 ? 16.942 -5.407 -14.057 1.00 54.50 117 ILE A N 1
ATOM 929 C CA . ILE A 1 117 ? 16.228 -5.402 -12.765 1.00 54.50 117 ILE A CA 1
ATOM 930 C C . ILE A 1 117 ? 15.461 -4.077 -12.579 1.00 54.50 117 ILE A C 1
ATOM 932 O O . ILE A 1 117 ? 16.034 -3.072 -12.135 1.00 54.50 117 ILE A O 1
ATOM 936 N N . ARG A 1 118 ? 14.158 -4.085 -12.878 1.00 62.44 118 ARG A N 1
ATOM 937 C CA . ARG A 1 118 ? 13.217 -3.030 -12.507 1.00 62.44 118 ARG A CA 1
ATOM 938 C C . ARG A 1 118 ? 12.937 -3.205 -11.022 1.00 62.44 118 ARG A C 1
ATOM 940 O O . ARG A 1 118 ? 12.507 -4.261 -10.562 1.00 62.44 118 ARG A O 1
ATOM 947 N N . ARG A 1 119 ? 13.259 -2.182 -10.236 1.00 73.50 119 ARG A N 1
ATOM 948 C CA . ARG A 1 119 ? 12.839 -2.122 -8.835 1.00 73.50 119 ARG A CA 1
ATOM 949 C C . ARG A 1 119 ? 11.598 -1.263 -8.769 1.00 73.50 119 ARG A C 1
ATOM 951 O O . ARG A 1 119 ? 11.666 -0.077 -9.093 1.00 73.50 119 ARG A O 1
ATOM 958 N N . THR A 1 120 ? 10.497 -1.850 -8.335 1.00 83.94 120 THR A N 1
ATOM 959 C CA . THR A 1 120 ? 9.253 -1.113 -8.128 1.00 83.94 120 THR A CA 1
ATOM 960 C C . THR A 1 120 ? 9.153 -0.758 -6.656 1.00 83.94 120 THR A C 1
ATOM 962 O O . THR A 1 120 ? 9.326 -1.610 -5.788 1.00 83.94 120 THR A O 1
ATOM 965 N N . GLU A 1 121 ? 8.945 0.519 -6.372 1.00 90.19 121 GLU A N 1
ATOM 966 C CA . GLU A 1 121 ? 8.753 1.037 -5.025 1.00 90.19 121 GLU A CA 1
ATOM 967 C C . GLU A 1 121 ? 7.299 1.494 -4.912 1.00 90.19 121 GLU A C 1
ATOM 969 O O . GLU A 1 121 ? 6.880 2.401 -5.632 1.00 90.19 121 GLU A O 1
ATOM 974 N N . THR A 1 122 ? 6.541 0.850 -4.031 1.00 92.06 122 THR A N 1
ATOM 975 C CA . THR A 1 122 ? 5.160 1.206 -3.701 1.00 92.06 122 THR A CA 1
ATOM 976 C C . THR A 1 122 ? 5.161 1.976 -2.395 1.00 92.06 122 THR A C 1
ATOM 978 O O . THR A 1 122 ? 5.688 1.485 -1.398 1.00 92.06 122 THR A O 1
ATOM 981 N N . ARG A 1 123 ? 4.564 3.165 -2.376 1.00 95.69 123 ARG A N 1
ATOM 982 C CA . ARG A 1 123 ? 4.329 3.928 -1.152 1.00 95.69 123 ARG A CA 1
ATOM 983 C C . ARG A 1 123 ? 2.841 3.945 -0.854 1.00 95.69 123 ARG A C 1
ATOM 985 O O . ARG A 1 123 ? 2.042 4.231 -1.737 1.00 95.69 123 ARG A O 1
ATOM 992 N N . VAL A 1 124 ? 2.497 3.653 0.391 1.00 97.19 124 VAL A N 1
ATOM 993 C CA . VAL A 1 124 ? 1.125 3.619 0.894 1.00 97.19 124 VAL A CA 1
ATOM 994 C C . VAL A 1 124 ? 1.066 4.496 2.133 1.00 97.19 124 VAL A C 1
ATOM 996 O O . VAL A 1 124 ? 1.756 4.229 3.112 1.00 97.19 124 VAL A O 1
ATOM 999 N N . GLU A 1 125 ? 0.267 5.549 2.081 1.00 98.19 125 GLU A N 1
ATOM 1000 C CA . GLU A 1 125 ? -0.017 6.429 3.210 1.00 98.19 125 GLU A CA 1
ATOM 1001 C C . GLU A 1 125 ? -1.348 6.006 3.832 1.00 98.19 125 GLU A C 1
ATOM 1003 O O . GLU A 1 125 ? -2.366 5.885 3.143 1.00 98.19 125 GLU A O 1
ATOM 1008 N N . MET A 1 126 ? -1.341 5.753 5.138 1.00 98.44 126 MET A N 1
ATOM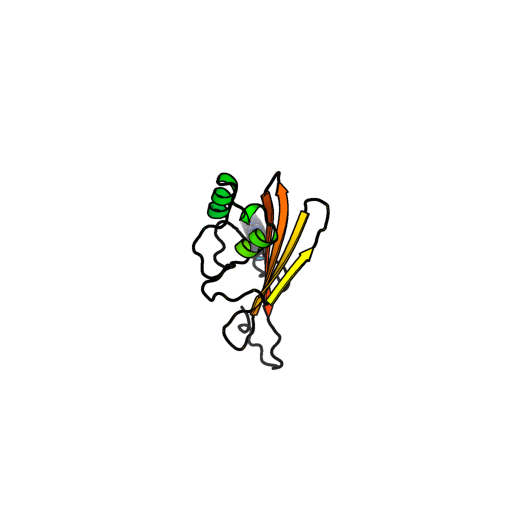 1009 C CA . MET A 1 126 ? -2.493 5.236 5.867 1.00 98.44 126 MET A CA 1
ATOM 1010 C C . MET A 1 126 ? -2.786 6.061 7.113 1.00 98.44 126 MET A C 1
ATOM 1012 O O . MET A 1 126 ? -1.883 6.551 7.798 1.00 98.44 126 MET A O 1
ATOM 1016 N N . ILE A 1 127 ? -4.069 6.127 7.455 1.00 98.44 127 ILE A N 1
ATOM 1017 C CA . ILE A 1 127 ? -4.571 6.697 8.700 1.00 98.44 127 ILE A CA 1
ATOM 1018 C C . ILE A 1 127 ? -5.406 5.663 9.448 1.00 98.44 127 ILE A C 1
ATOM 1020 O O . ILE A 1 127 ? -6.212 4.938 8.864 1.00 98.44 127 ILE A O 1
ATOM 1024 N N . GLN A 1 128 ? -5.234 5.609 10.761 1.00 98.19 128 GLN A N 1
ATOM 1025 C CA . GLN A 1 128 ? -6.055 4.775 11.620 1.00 98.19 128 GLN A CA 1
ATOM 1026 C C . GLN A 1 128 ? -7.467 5.367 11.725 1.00 98.19 128 GLN A C 1
ATOM 1028 O O . GLN A 1 128 ? -7.645 6.552 12.030 1.00 98.19 128 GLN A O 1
ATOM 1033 N N . LYS A 1 129 ? -8.478 4.535 11.482 1.00 97.56 129 LYS A N 1
ATOM 1034 C CA . LYS A 1 129 ? -9.896 4.847 11.658 1.00 97.56 129 LYS A CA 1
ATOM 1035 C C . LYS A 1 129 ? -10.495 3.794 12.570 1.00 97.56 129 LYS A C 1
ATOM 1037 O O . LYS A 1 129 ? -10.619 2.640 12.180 1.00 97.56 129 LYS A O 1
ATOM 1042 N N . GLU A 1 130 ? -10.832 4.205 13.789 1.00 95.06 130 GLU A N 1
ATOM 1043 C CA . GLU A 1 130 ? -11.342 3.301 14.823 1.00 95.06 130 GLU A CA 1
ATOM 1044 C C . GLU A 1 130 ? -10.399 2.096 15.000 1.00 95.06 130 GLU A C 1
ATOM 1046 O O . GLU A 1 130 ? -9.290 2.256 15.515 1.00 95.06 130 GLU A O 1
ATOM 1051 N N . ASN A 1 131 ? -10.802 0.921 14.510 1.00 94.81 131 ASN A N 1
ATOM 1052 C CA . ASN A 1 131 ? -10.063 -0.332 14.644 1.00 94.81 131 ASN A CA 1
ATOM 1053 C C . ASN A 1 131 ? -9.361 -0.800 13.357 1.00 94.81 131 ASN A C 1
ATOM 1055 O O . ASN A 1 131 ? -8.753 -1.865 13.374 1.00 94.81 131 ASN A O 1
ATOM 1059 N N . PHE A 1 132 ? -9.409 -0.048 12.254 1.00 97.56 132 PHE A N 1
ATOM 1060 C CA . PHE A 1 132 ? -8.793 -0.440 10.980 1.00 97.56 132 PHE A CA 1
ATOM 1061 C C . PHE A 1 132 ? -7.897 0.660 10.390 1.00 97.56 132 PHE A C 1
ATOM 1063 O O . PHE A 1 132 ? -7.937 1.823 10.797 1.00 97.56 132 PHE A O 1
ATOM 1070 N N . TRP A 1 133 ? -7.057 0.290 9.423 1.00 98.25 133 TRP A N 1
ATOM 1071 C CA . TRP A 1 133 ? -6.155 1.205 8.720 1.00 98.25 133 TRP A CA 1
ATOM 1072 C C . TRP A 1 133 ? -6.695 1.554 7.346 1.00 98.25 133 TRP A C 1
ATOM 1074 O O . TRP A 1 133 ? -6.743 0.698 6.466 1.00 98.25 133 TRP A O 1
ATOM 1084 N N . MET A 1 134 ? -7.088 2.812 7.165 1.00 97.62 134 MET A N 1
ATOM 1085 C CA . MET A 1 134 ? -7.600 3.359 5.911 1.00 97.62 134 MET A CA 1
ATOM 1086 C C . MET A 1 134 ? -6.455 3.893 5.056 1.00 97.62 134 MET A C 1
ATOM 1088 O O . MET A 1 134 ? -5.628 4.660 5.546 1.00 97.62 134 MET A O 1
ATOM 1092 N N . VAL A 1 135 ? -6.427 3.525 3.776 1.00 96.88 135 VAL A N 1
ATOM 1093 C CA . VAL A 1 135 ? -5.465 4.062 2.804 1.00 96.88 135 VAL A CA 1
ATOM 1094 C C . VAL A 1 135 ? -5.914 5.467 2.389 1.00 96.88 135 VAL A C 1
ATOM 1096 O O . VAL A 1 135 ? -6.993 5.627 1.825 1.00 96.88 135 VAL A O 1
ATOM 1099 N N . GLU A 1 136 ? -5.110 6.489 2.689 1.00 97.06 136 GLU A N 1
ATOM 1100 C CA . GLU A 1 136 ? -5.356 7.871 2.242 1.00 97.06 136 GLU A CA 1
ATOM 1101 C C . GLU A 1 136 ? -4.789 8.109 0.842 1.00 97.06 136 GLU A C 1
ATOM 1103 O O . GLU A 1 136 ? -5.383 8.835 0.045 1.00 97.06 136 GLU A O 1
ATOM 1108 N N . TRP A 1 137 ? -3.641 7.500 0.544 1.00 96.38 137 TRP A N 1
ATOM 1109 C CA . TRP A 1 137 ? -2.979 7.613 -0.748 1.00 96.38 137 TRP A CA 1
ATOM 1110 C C . TRP A 1 137 ? -2.091 6.395 -1.000 1.00 96.38 137 TRP A C 1
ATOM 1112 O O . TRP A 1 137 ? -1.488 5.845 -0.079 1.00 96.38 137 TRP A O 1
ATOM 1122 N N . ALA A 1 138 ? -1.980 5.987 -2.259 1.00 95.25 138 ALA A N 1
ATOM 1123 C CA . ALA A 1 138 ? -1.006 5.000 -2.692 1.00 95.25 138 ALA A CA 1
ATOM 1124 C C . ALA A 1 138 ? -0.406 5.425 -4.031 1.00 95.25 138 ALA A C 1
ATOM 1126 O O . ALA A 1 138 ? -1.083 6.029 -4.865 1.00 95.25 138 ALA A O 1
ATOM 1127 N N . GLY A 1 139 ? 0.860 5.092 -4.245 1.00 91.69 139 GLY A N 1
ATOM 1128 C CA . GLY A 1 139 ? 1.541 5.368 -5.498 1.00 91.69 139 GLY A CA 1
ATOM 1129 C C . GLY A 1 139 ? 2.700 4.423 -5.743 1.00 91.69 139 GLY A C 1
ATOM 1130 O O . GLY A 1 139 ? 3.267 3.844 -4.813 1.00 91.69 139 GLY A O 1
ATOM 1131 N N . VAL A 1 140 ? 3.081 4.294 -7.008 1.00 89.06 140 VAL A N 1
ATOM 1132 C CA . VAL A 1 140 ? 4.223 3.487 -7.438 1.00 89.06 140 VAL A CA 1
ATOM 1133 C C . VAL A 1 140 ? 5.221 4.330 -8.202 1.00 89.06 140 VAL A C 1
ATOM 1135 O O . VAL A 1 140 ? 4.867 5.241 -8.944 1.00 89.06 140 VAL A O 1
ATOM 1138 N N . ARG A 1 141 ? 6.495 3.987 -8.045 1.00 86.38 141 ARG A N 1
ATOM 1139 C CA . ARG A 1 141 ? 7.558 4.425 -8.945 1.00 86.38 141 ARG A CA 1
ATOM 1140 C C . ARG A 1 141 ? 8.439 3.255 -9.332 1.00 86.38 141 ARG A C 1
ATOM 1142 O O . ARG A 1 141 ? 8.591 2.295 -8.579 1.00 86.38 141 ARG A O 1
ATOM 1149 N N . SER A 1 142 ? 9.050 3.346 -10.504 1.00 78.81 142 SER A N 1
ATOM 1150 C CA . SER A 1 142 ? 9.946 2.317 -11.027 1.00 78.81 142 SER A CA 1
ATOM 1151 C C . SER A 1 142 ? 11.350 2.879 -11.170 1.00 78.81 142 SER A C 1
ATOM 1153 O O . SER A 1 142 ? 11.578 3.800 -11.942 1.00 78.81 142 SER A O 1
ATOM 1155 N N . LYS A 1 143 ? 12.314 2.311 -10.447 1.00 69.44 143 LYS A N 1
ATOM 1156 C CA . LYS A 1 143 ? 13.726 2.655 -10.614 1.00 69.44 143 LYS A CA 1
ATOM 1157 C C . LYS A 1 143 ? 14.360 1.665 -11.575 1.00 69.44 143 LYS A C 1
ATOM 1159 O O . LYS A 1 143 ? 14.538 0.492 -11.241 1.00 69.44 143 LYS A O 1
ATOM 1164 N N . CYS A 1 144 ? 14.742 2.155 -12.746 1.00 65.50 144 CYS A N 1
ATOM 1165 C CA . CYS A 1 144 ? 15.622 1.417 -13.635 1.00 65.50 144 CYS A CA 1
ATOM 1166 C C . CYS A 1 144 ? 17.048 1.434 -13.089 1.00 65.50 144 CYS A C 1
ATOM 1168 O O . CYS A 1 144 ? 17.591 2.485 -12.737 1.00 65.50 144 CYS A O 1
ATOM 1170 N N . ARG A 1 145 ? 17.684 0.263 -13.025 1.00 52.62 145 ARG A N 1
ATOM 1171 C CA . ARG A 1 145 ? 19.124 0.190 -12.785 1.00 52.62 145 ARG A CA 1
ATOM 1172 C C . ARG A 1 145 ? 19.835 0.660 -14.055 1.00 52.62 145 ARG A C 1
ATOM 1174 O O . ARG A 1 145 ? 19.635 0.080 -15.116 1.00 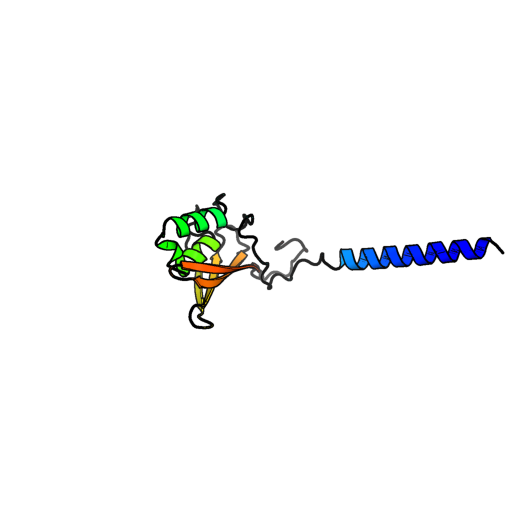52.62 145 ARG A O 1
ATOM 1181 N N . ARG A 1 146 ? 20.695 1.680 -13.951 1.00 48.75 146 ARG A N 1
ATOM 1182 C CA . ARG A 1 146 ? 21.654 2.011 -15.018 1.00 48.75 146 ARG A CA 1
ATOM 1183 C C . ARG A 1 146 ? 22.509 0.770 -15.290 1.00 48.75 146 ARG A C 1
ATOM 1185 O O . ARG A 1 146 ? 23.327 0.397 -14.449 1.00 48.75 146 ARG A O 1
ATOM 1192 N N . THR A 1 147 ? 22.326 0.126 -16.436 1.00 46.28 147 THR A N 1
ATOM 1193 C CA . THR A 1 147 ? 23.335 -0.782 -16.977 1.00 46.28 147 THR A CA 1
ATOM 1194 C C . THR A 1 147 ? 24.526 0.075 -17.420 1.00 46.28 147 THR A C 1
ATOM 1196 O O . THR A 1 147 ? 24.364 1.152 -17.992 1.00 46.28 147 THR A O 1
ATOM 1199 N N . LEU A 1 148 ? 25.741 -0.351 -17.071 1.00 43.28 148 LEU A N 1
ATOM 1200 C CA . LEU A 1 148 ? 27.007 0.379 -17.258 1.00 43.28 148 LEU A CA 1
ATOM 1201 C C . LEU A 1 148 ? 27.452 0.517 -18.733 1.00 43.28 148 LEU A C 1
ATOM 1203 O O . LEU A 1 148 ? 28.629 0.749 -18.992 1.00 43.28 148 LEU A O 1
ATOM 1207 N N . TYR A 1 149 ? 26.549 0.377 -19.707 1.00 43.66 149 TYR A N 1
ATOM 1208 C CA . TYR A 1 149 ? 26.894 0.379 -21.129 1.00 43.66 149 TYR A CA 1
ATOM 1209 C C . TYR A 1 149 ? 26.400 1.659 -21.832 1.00 43.66 149 TYR A C 1
ATOM 1211 O O . TYR A 1 149 ? 25.234 2.032 -21.665 1.00 43.66 149 TYR A O 1
ATOM 1219 N N . PRO A 1 150 ? 27.248 2.353 -22.621 1.00 44.94 150 PRO A N 1
ATOM 1220 C CA . PRO A 1 150 ? 26.881 3.573 -23.331 1.00 44.94 150 PRO A CA 1
ATOM 1221 C C . PRO A 1 150 ? 26.119 3.189 -24.602 1.00 44.94 150 PRO A C 1
ATOM 1223 O O . PRO A 1 150 ? 26.657 3.194 -25.702 1.00 44.94 150 PRO A O 1
ATOM 1226 N N . GLY A 1 151 ? 24.870 2.767 -24.445 1.00 43.47 151 GLY A N 1
ATOM 1227 C CA . GLY A 1 151 ? 24.065 2.269 -25.555 1.00 43.47 151 GLY A CA 1
ATOM 1228 C C . GLY A 1 151 ? 22.581 2.335 -25.247 1.00 43.47 151 GLY A C 1
ATOM 1229 O O . GLY A 1 151 ? 21.885 1.336 -25.365 1.00 43.47 151 GLY A O 1
ATOM 1230 N N . TRP A 1 152 ? 22.100 3.493 -24.799 1.00 43.50 152 TRP A N 1
ATOM 1231 C CA . TRP A 1 152 ? 20.669 3.731 -24.634 1.00 43.50 152 TRP A CA 1
ATOM 1232 C C . TRP A 1 152 ? 20.111 4.237 -25.965 1.00 43.50 152 TRP A C 1
ATOM 1234 O O . TRP A 1 152 ? 20.198 5.422 -26.276 1.00 43.50 152 TRP A O 1
ATOM 1244 N N . GLY A 1 153 ? 19.552 3.326 -26.763 1.00 42.84 153 GLY A N 1
ATOM 1245 C CA . GLY A 1 153 ? 18.456 3.702 -27.652 1.00 42.84 153 GLY A CA 1
ATOM 1246 C C . GLY A 1 153 ? 17.236 4.082 -26.795 1.00 42.84 153 GLY A C 1
ATOM 1247 O O . GLY A 1 153 ? 17.088 3.539 -25.698 1.00 42.84 153 GLY A O 1
ATOM 1248 N N . PRO A 1 154 ? 16.352 4.979 -27.258 1.00 40.78 154 PRO A N 1
ATOM 1249 C CA . PRO A 1 154 ? 15.229 5.529 -26.483 1.00 40.78 154 PRO A CA 1
ATOM 1250 C C . PRO A 1 154 ? 14.140 4.513 -26.064 1.00 40.78 154 PRO A C 1
ATOM 1252 O O . PRO A 1 154 ? 13.085 4.920 -25.600 1.00 40.78 154 PRO A O 1
ATOM 1255 N N . GLY A 1 155 ? 14.374 3.205 -26.228 1.00 43.38 155 GLY A N 1
ATOM 1256 C CA . GLY A 1 155 ? 13.450 2.126 -25.859 1.00 43.38 155 GLY A CA 1
ATOM 1257 C C . GLY A 1 155 ? 13.942 1.204 -24.735 1.00 43.38 155 GLY A C 1
ATOM 1258 O O . GLY A 1 155 ? 13.309 0.186 -24.475 1.00 43.38 155 GLY A O 1
ATOM 1259 N N . GLY A 1 156 ? 15.077 1.502 -24.094 1.00 41.88 156 GLY A N 1
ATOM 1260 C CA . GLY A 1 156 ? 15.549 0.769 -22.916 1.00 41.88 156 GLY A CA 1
ATOM 1261 C C . GLY A 1 156 ? 14.984 1.392 -21.643 1.00 41.88 156 GLY A C 1
ATOM 1262 O O . GLY A 1 156 ? 15.304 2.541 -21.359 1.00 41.88 156 GLY A O 1
ATOM 1263 N N . CYS A 1 157 ? 14.188 0.615 -20.900 1.00 50.31 157 CYS A N 1
ATOM 1264 C CA . CYS A 1 157 ? 13.193 1.049 -19.908 1.00 50.31 157 CYS A CA 1
ATOM 1265 C C . CYS A 1 157 ? 12.069 1.924 -20.500 1.00 50.31 157 CYS A C 1
ATOM 1267 O O . CYS A 1 157 ? 12.306 3.117 -20.691 1.00 50.31 157 CYS A O 1
ATOM 1269 N N . PRO A 1 158 ? 10.871 1.363 -20.778 1.00 45.81 158 PRO A N 1
ATOM 1270 C CA . PRO A 1 158 ? 9.686 2.186 -21.009 1.00 45.81 158 PRO A CA 1
ATOM 1271 C C . PRO A 1 158 ? 9.352 3.044 -19.782 1.00 45.81 158 PRO A C 1
ATOM 1273 O O . PRO A 1 158 ? 9.653 2.606 -18.643 1.00 45.81 158 PRO A O 1
#

pLDDT: mean 79.31, std 18.78, range [40.78, 98.44]

Sequence (158 aa):
MKNRQNYLLTFVVLIFIGCWLMLFLGEMLPPGNNDYAPMDLRWDHWVRGSHTNFTLEYQRGVDANASWVQNPLAVAMQVAGYPNEDNINPERVTLSFPKPGKIDAVILSREAGDDAIRRTETRVEMIQKENFWMVEWAGVRSKCRRTLYPGWGPGGCP